Protein AF-A0A2V7D590-F1 (afdb_monomer_lite)

Secondary structure (DSSP, 8-state):
-HHHHHHHHH--PPPBTTB-HHHHHHHHHHHHHHHHHHHHHHHHHT-

Foldseek 3Di:
DVQLLVQLVPDDDPADPVGHSVVVSVVSSVVRVVVVVVVVVVVVVVD

Sequence (47 aa):
KEAARLAADAAQPAADLRGPVEYKKDLVRVLTVRALHRALERAARAR

pLDDT: mean 96.25, std 7.57, range [54.31, 98.75]

Radius of gyration: 13.1 Å; chains: 1; bounding box: 25×20×36 Å

Structure (mmCIF, N/CA/C/O backbone):
data_AF-A0A2V7D590-F1
#
_entry.id   AF-A0A2V7D590-F1
#
loop_
_atom_site.group_PDB
_atom_site.id
_atom_site.type_symbol
_atom_site.label_atom_id
_atom_site.label_alt_id
_atom_site.label_comp_id
_atom_site.label_asym_id
_atom_site.label_entity_id
_atom_site.label_seq_id
_atom_site.pdbx_PDB_ins_code
_atom_site.Cartn_x
_atom_site.Cartn_y
_atom_site.Cartn_z
_atom_site.occupancy
_atom_site.B_iso_or_equiv
_atom_site.auth_seq_id
_atom_site.auth_comp_id
_atom_site.auth_asym_id
_atom_site.auth_atom_id
_atom_site.pdbx_PDB_model_num
ATOM 1 N N . LYS A 1 1 ? -1.375 -6.834 7.687 1.00 79.19 1 LYS A N 1
ATOM 2 C CA . LYS A 1 1 ? -0.338 -7.137 6.664 1.00 79.19 1 LYS A CA 1
ATOM 3 C C . LYS A 1 1 ? -0.956 -7.760 5.415 1.00 79.19 1 LYS A C 1
ATOM 5 O O . LYS A 1 1 ? -0.642 -7.295 4.332 1.00 79.19 1 LYS A O 1
ATOM 10 N N . GLU A 1 2 ? -1.892 -8.698 5.566 1.00 97.44 2 GLU A N 1
ATOM 11 C CA . GLU A 1 2 ? -2.558 -9.363 4.437 1.00 97.44 2 GLU A CA 1
ATOM 12 C C . GLU A 1 2 ? -3.268 -8.413 3.457 1.00 97.44 2 GLU A C 1
ATOM 14 O O . GLU A 1 2 ? -3.046 -8.501 2.257 1.00 97.44 2 GLU A O 1
ATOM 19 N N . ALA A 1 3 ? -4.009 -7.416 3.952 1.00 98.06 3 ALA A N 1
ATOM 20 C CA . ALA A 1 3 ? -4.670 -6.424 3.093 1.00 98.06 3 ALA A CA 1
ATOM 21 C C . ALA A 1 3 ? -3.710 -5.696 2.130 1.00 98.06 3 ALA A C 1
ATOM 23 O O . ALA A 1 3 ? -4.063 -5.415 0.992 1.00 98.06 3 ALA A O 1
ATOM 24 N N . ALA A 1 4 ? -2.479 -5.416 2.567 1.00 98.38 4 ALA A N 1
ATOM 25 C CA . ALA A 1 4 ? -1.478 -4.759 1.733 1.00 98.38 4 ALA A CA 1
ATOM 26 C C . ALA A 1 4 ? -0.898 -5.681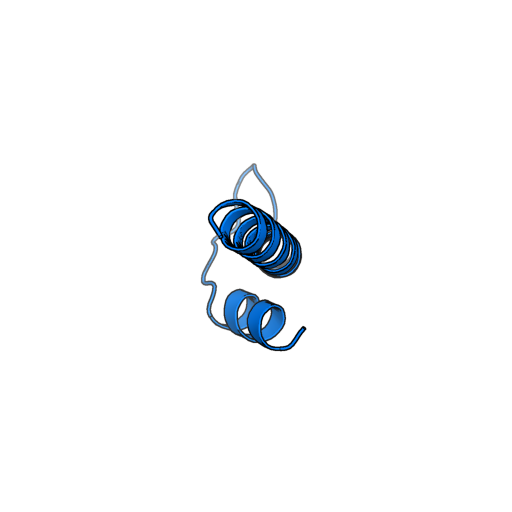 0.656 1.00 98.38 4 ALA A C 1
ATOM 28 O O . ALA A 1 4 ? -0.571 -5.207 -0.427 1.00 98.38 4 ALA A O 1
ATOM 29 N N . ARG A 1 5 ? -0.779 -6.982 0.954 1.00 98.31 5 ARG A N 1
ATOM 30 C CA . ARG A 1 5 ? -0.385 -8.000 -0.023 1.00 98.31 5 ARG A CA 1
ATOM 31 C C . ARG A 1 5 ? -1.465 -8.137 -1.096 1.00 98.31 5 ARG A C 1
ATOM 33 O O . ARG A 1 5 ? -1.171 -7.948 -2.265 1.00 98.31 5 ARG A O 1
ATOM 40 N N . LEU A 1 6 ? -2.719 -8.329 -0.681 1.00 98.75 6 LEU A N 1
ATOM 41 C CA . LEU A 1 6 ? -3.864 -8.442 -1.592 1.00 98.75 6 LEU A CA 1
ATOM 42 C C . LEU A 1 6 ? -4.024 -7.206 -2.487 1.00 98.75 6 LEU A C 1
ATOM 44 O O . LEU A 1 6 ? -4.262 -7.340 -3.683 1.00 98.75 6 LEU A O 1
ATOM 48 N N . ALA A 1 7 ? -3.852 -6.003 -1.930 1.00 98.69 7 ALA A N 1
ATOM 49 C CA . ALA A 1 7 ? -3.910 -4.769 -2.708 1.00 98.69 7 ALA A CA 1
ATOM 50 C C . ALA A 1 7 ? -2.790 -4.681 -3.759 1.00 98.69 7 ALA A C 1
ATOM 52 O O . ALA A 1 7 ? -3.041 -4.242 -4.878 1.00 98.69 7 ALA A O 1
ATOM 53 N N . ALA A 1 8 ? -1.566 -5.096 -3.416 1.00 98.56 8 ALA A N 1
ATOM 54 C CA . ALA A 1 8 ? -0.444 -5.107 -4.353 1.00 98.56 8 ALA A CA 1
ATOM 55 C C . ALA A 1 8 ? -0.614 -6.168 -5.453 1.00 98.56 8 ALA A C 1
ATOM 57 O O . ALA A 1 8 ? -0.329 -5.879 -6.614 1.00 98.56 8 ALA A O 1
ATOM 58 N N . ASP A 1 9 ? -1.133 -7.349 -5.106 1.00 98.38 9 ASP A N 1
ATOM 59 C CA . ASP A 1 9 ? -1.412 -8.437 -6.052 1.00 98.38 9 ASP A CA 1
ATOM 60 C C . ASP A 1 9 ? -2.527 -8.059 -7.041 1.00 98.38 9 ASP A C 1
ATOM 62 O O . ASP A 1 9 ? -2.446 -8.380 -8.226 1.00 98.38 9 ASP A O 1
ATOM 66 N N . ALA A 1 10 ? -3.550 -7.336 -6.574 1.00 98.62 10 ALA A N 1
ATOM 67 C CA . ALA A 1 10 ? -4.654 -6.859 -7.407 1.00 98.62 10 ALA A CA 1
ATOM 68 C C . ALA A 1 10 ? -4.279 -5.662 -8.300 1.00 98.62 10 ALA A C 1
ATOM 70 O O . ALA A 1 10 ? -4.988 -5.360 -9.262 1.00 98.62 10 ALA A O 1
ATOM 71 N N . ALA A 1 11 ? -3.194 -4.950 -7.988 1.00 98.25 11 ALA A N 1
ATOM 72 C CA . ALA A 1 11 ? -2.791 -3.770 -8.735 1.00 98.25 11 ALA A CA 1
ATOM 73 C C . ALA A 1 11 ? -2.223 -4.142 -10.114 1.00 98.25 11 ALA A C 1
ATOM 75 O O . ALA A 1 11 ? -1.328 -4.979 -10.241 1.00 98.25 11 ALA A O 1
ATOM 76 N N . GLN A 1 12 ? -2.681 -3.431 -11.147 1.00 98.38 12 GLN A N 1
ATOM 77 C CA . GLN A 1 12 ? -2.228 -3.594 -12.534 1.00 98.38 12 GLN A CA 1
ATOM 78 C C . GLN A 1 12 ? -1.535 -2.317 -13.050 1.00 98.38 12 GLN A C 1
ATOM 80 O O . GLN A 1 12 ? -2.039 -1.666 -13.967 1.00 98.38 12 GLN A O 1
ATOM 85 N N . PRO A 1 13 ? -0.413 -1.875 -12.445 1.00 98.00 13 PRO A N 1
ATOM 86 C CA . PRO A 1 13 ? 0.286 -0.689 -12.916 1.00 98.00 13 PRO A CA 1
ATOM 87 C C . PRO A 1 13 ? 1.076 -0.983 -14.199 1.00 98.00 13 PRO A C 1
ATOM 89 O O . PRO A 1 13 ? 1.581 -2.085 -14.392 1.00 98.00 13 PRO A O 1
ATO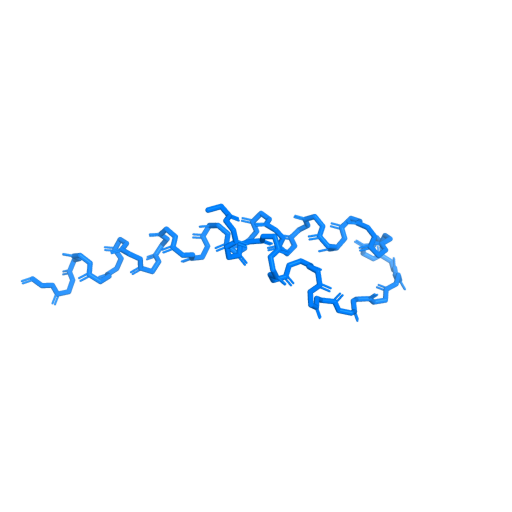M 92 N N . ALA A 1 14 ? 1.259 0.039 -15.034 1.00 98.25 14 ALA A N 1
ATOM 93 C CA . ALA A 1 14 ? 2.187 0.007 -16.162 1.00 98.25 14 ALA A CA 1
ATOM 94 C C . ALA A 1 14 ? 3.543 0.619 -15.777 1.00 98.25 14 ALA A C 1
ATOM 96 O O . ALA A 1 14 ? 3.612 1.478 -14.893 1.00 98.25 14 ALA A O 1
ATOM 97 N N . ALA A 1 15 ? 4.622 0.213 -16.446 1.00 98.38 15 ALA A N 1
ATOM 98 C CA . ALA A 1 15 ? 5.909 0.900 -16.345 1.00 98.38 15 ALA A CA 1
ATOM 99 C C . ALA A 1 15 ? 5.856 2.246 -17.089 1.00 98.38 15 ALA A C 1
ATOM 101 O O . ALA A 1 15 ? 5.265 2.340 -18.161 1.00 98.38 15 ALA A O 1
ATOM 102 N N . ASP A 1 16 ? 6.468 3.283 -16.520 1.00 97.94 16 ASP A N 1
ATOM 103 C CA . ASP A 1 16 ? 6.610 4.605 -17.146 1.00 97.94 16 ASP A CA 1
ATOM 104 C C . ASP A 1 16 ? 7.812 5.361 -16.539 1.00 97.94 16 ASP A C 1
ATOM 106 O O . ASP A 1 16 ? 8.608 4.787 -15.792 1.00 97.94 16 ASP A O 1
ATOM 110 N N . LEU A 1 17 ? 7.926 6.668 -16.815 1.00 98.31 17 LEU A N 1
ATOM 111 C CA . LEU A 1 17 ? 8.974 7.547 -16.268 1.00 98.31 17 LEU A CA 1
ATOM 112 C C . LEU A 1 17 ? 9.004 7.621 -14.727 1.00 98.31 17 LEU A C 1
ATOM 114 O O . LEU A 1 17 ? 9.969 8.121 -14.158 1.00 98.31 17 LEU A O 1
ATOM 118 N N . ARG A 1 18 ? 7.961 7.147 -14.038 1.00 96.75 18 ARG A N 1
ATOM 119 C CA . ARG A 1 18 ? 7.855 7.097 -12.571 1.00 96.75 18 ARG A CA 1
ATOM 120 C C . ARG A 1 18 ? 8.297 5.745 -11.997 1.00 96.75 18 ARG A C 1
ATOM 122 O O . ARG A 1 18 ? 8.238 5.567 -10.783 1.00 96.75 18 ARG A O 1
ATOM 129 N N . GLY A 1 19 ? 8.710 4.798 -12.843 1.00 97.94 19 GLY A N 1
ATOM 130 C CA . GLY A 1 19 ? 9.352 3.546 -12.440 1.00 97.94 19 GLY A CA 1
ATOM 131 C C . GLY A 1 19 ? 8.696 2.269 -12.987 1.00 97.94 19 GLY A C 1
ATOM 132 O O . GLY A 1 19 ? 7.631 2.318 -13.615 1.00 97.94 19 GLY A O 1
ATOM 133 N N . PRO A 1 20 ? 9.334 1.108 -12.739 1.00 98.62 20 PRO A N 1
ATOM 134 C CA . PRO A 1 20 ? 8.866 -0.194 -13.208 1.00 98.62 20 PRO A CA 1
ATOM 135 C C . PRO A 1 20 ? 7.613 -0.680 -12.461 1.00 98.62 20 PRO A C 1
ATOM 137 O O . PRO A 1 20 ? 7.289 -0.206 -11.371 1.00 98.62 20 PRO A O 1
ATOM 140 N N . VAL A 1 21 ? 6.929 -1.674 -13.040 1.00 98.56 21 VAL A N 1
ATOM 141 C CA . VAL A 1 21 ? 5.71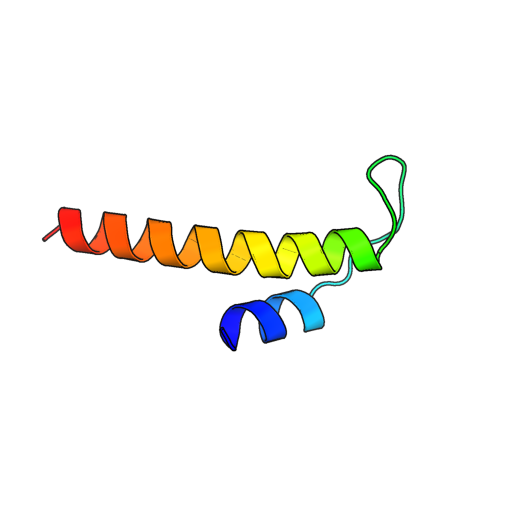8 -2.310 -12.477 1.00 98.56 21 VAL A CA 1
ATOM 142 C C . VAL A 1 21 ? 5.946 -2.795 -11.0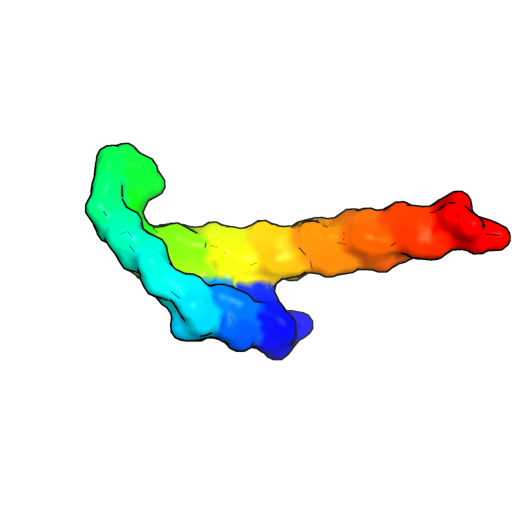43 1.00 98.56 21 VAL A C 1
ATOM 144 O O . VAL A 1 21 ? 5.153 -2.476 -10.160 1.00 98.56 21 VAL A O 1
ATOM 147 N N . GLU A 1 22 ? 7.055 -3.493 -10.791 1.00 98.25 22 GLU A N 1
ATOM 148 C CA . GLU A 1 22 ? 7.363 -4.057 -9.469 1.00 98.25 22 GLU A CA 1
ATOM 149 C C . GLU A 1 22 ? 7.540 -2.979 -8.397 1.00 98.25 22 GLU A C 1
ATOM 151 O O . GLU A 1 22 ? 6.963 -3.075 -7.316 1.00 98.25 22 GLU A O 1
ATOM 156 N N . TYR A 1 23 ? 8.227 -1.881 -8.728 1.00 98.38 23 TYR A N 1
ATOM 157 C CA . TYR A 1 23 ? 8.347 -0.731 -7.829 1.00 98.38 23 TYR A CA 1
ATOM 158 C C . TYR A 1 23 ? 6.971 -0.162 -7.455 1.00 98.38 23 TYR A C 1
ATOM 160 O O . TYR A 1 23 ? 6.710 0.160 -6.295 1.00 98.38 23 TYR A O 1
ATOM 168 N N . LYS A 1 24 ? 6.055 -0.075 -8.425 1.00 98.69 24 LYS A N 1
ATOM 169 C CA . LYS A 1 24 ? 4.695 0.422 -8.190 1.00 98.69 24 LYS A CA 1
ATOM 170 C C . LYS A 1 24 ? 3.859 -0.546 -7.354 1.00 98.69 24 LYS A C 1
ATOM 172 O O . LYS A 1 24 ? 3.118 -0.085 -6.488 1.00 98.69 24 LYS A O 1
ATOM 177 N N . LYS A 1 25 ? 3.996 -1.861 -7.543 1.00 98.50 25 LYS A N 1
ATOM 178 C CA . LYS A 1 25 ? 3.352 -2.862 -6.672 1.00 98.50 25 LYS A CA 1
ATOM 179 C C . LYS A 1 25 ? 3.864 -2.772 -5.235 1.00 98.50 25 LYS A C 1
ATOM 181 O O . LYS A 1 25 ? 3.070 -2.784 -4.293 1.00 98.50 25 LYS A O 1
ATOM 186 N N . ASP A 1 26 ? 5.166 -2.569 -5.053 1.00 98.44 26 ASP A N 1
ATOM 187 C CA . ASP A 1 26 ? 5.746 -2.345 -3.729 1.00 98.44 26 ASP A CA 1
ATOM 188 C C . ASP A 1 26 ? 5.251 -1.047 -3.082 1.00 98.44 26 ASP A C 1
ATOM 190 O O . ASP A 1 26 ? 4.924 -1.021 -1.888 1.00 98.44 26 ASP A O 1
ATOM 194 N N . LEU A 1 27 ? 5.118 0.027 -3.866 1.00 98.50 27 LEU A N 1
ATOM 195 C CA . LEU A 1 27 ? 4.487 1.258 -3.398 1.00 98.50 27 LEU A CA 1
ATOM 196 C C . LEU A 1 27 ? 3.046 1.014 -2.943 1.00 98.50 27 LEU A C 1
ATOM 198 O O . LEU A 1 27 ? 2.681 1.478 -1.862 1.00 98.50 27 LEU A O 1
ATOM 202 N N . VAL A 1 28 ? 2.239 0.266 -3.704 1.00 98.69 28 VAL A N 1
ATOM 203 C CA . VAL A 1 28 ? 0.863 -0.089 -3.309 1.00 98.69 28 VAL A CA 1
ATOM 204 C C . VAL A 1 28 ? 0.856 -0.819 -1.969 1.00 98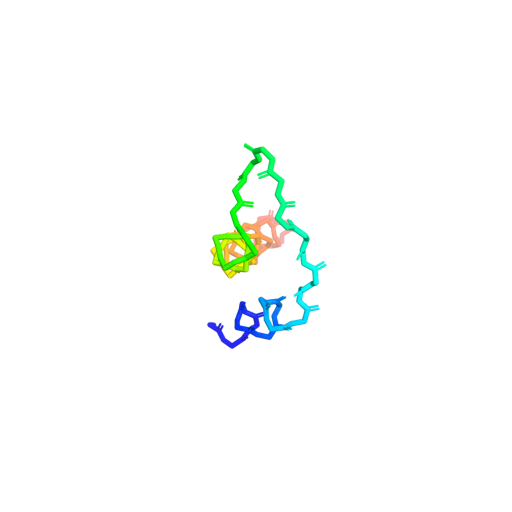.69 28 VAL A C 1
ATOM 206 O O . VAL A 1 28 ? 0.085 -0.446 -1.078 1.00 98.69 28 VAL A O 1
ATOM 209 N N . ARG A 1 29 ? 1.752 -1.791 -1.766 1.00 98.56 29 ARG A N 1
ATOM 210 C CA . ARG A 1 29 ? 1.884 -2.503 -0.488 1.00 98.56 29 ARG A CA 1
ATOM 211 C C . ARG A 1 29 ? 2.165 -1.535 0.666 1.00 98.56 29 ARG A C 1
ATOM 213 O O . ARG A 1 29 ? 1.482 -1.567 1.690 1.00 98.56 29 ARG A O 1
ATOM 220 N N . VAL A 1 30 ? 3.147 -0.644 0.516 1.00 98.56 30 VAL A N 1
ATOM 221 C CA . VAL A 1 30 ? 3.537 0.312 1.570 1.00 98.56 30 VAL A CA 1
ATOM 222 C C . VAL A 1 30 ? 2.428 1.327 1.854 1.00 98.56 30 VAL A C 1
ATOM 224 O O . VAL A 1 30 ? 2.101 1.588 3.016 1.00 98.56 30 VAL A O 1
ATOM 227 N N . LEU A 1 31 ? 1.841 1.906 0.808 1.00 98.62 31 LEU A N 1
ATOM 228 C CA . LEU A 1 31 ? 0.817 2.938 0.937 1.00 98.62 31 LEU A CA 1
ATOM 229 C C . LEU A 1 31 ? -0.483 2.378 1.514 1.00 98.62 31 LEU A C 1
ATOM 231 O O . LEU A 1 31 ? -1.085 3.049 2.349 1.00 98.62 31 LEU A O 1
ATOM 235 N N . THR A 1 32 ? -0.858 1.142 1.177 1.00 98.69 32 THR A N 1
ATOM 236 C CA . THR A 1 32 ? -2.019 0.462 1.774 1.00 98.69 32 THR A CA 1
ATOM 237 C C . THR A 1 32 ? -1.885 0.360 3.294 1.00 98.69 32 THR A C 1
ATOM 239 O O . THR A 1 32 ? -2.802 0.740 4.020 1.00 98.69 32 THR A O 1
ATOM 242 N N . VAL A 1 33 ? -0.723 -0.069 3.805 1.00 98.50 33 VAL A N 1
ATOM 243 C CA . VAL A 1 33 ? -0.479 -0.127 5.261 1.00 98.50 33 VAL A CA 1
ATOM 244 C C . VAL A 1 33 ? -0.607 1.259 5.896 1.00 98.50 33 VAL A C 1
ATOM 246 O O . VAL A 1 33 ? -1.303 1.423 6.897 1.00 98.50 33 VAL A O 1
ATOM 249 N N . ARG A 1 34 ? 0.037 2.271 5.301 1.00 98.56 34 ARG A N 1
ATOM 250 C CA . ARG A 1 34 ? 0.011 3.649 5.819 1.00 98.56 34 ARG A CA 1
ATOM 251 C C . ARG A 1 34 ? -1.401 4.233 5.822 1.00 98.56 34 ARG A C 1
ATOM 253 O O . ARG A 1 34 ? -1.773 4.919 6.771 1.00 98.56 34 ARG A O 1
ATOM 260 N N . ALA A 1 35 ? -2.179 3.976 4.775 1.00 98.56 35 ALA A N 1
ATOM 261 C CA . ALA A 1 35 ? -3.548 4.455 4.651 1.00 98.56 35 ALA A CA 1
ATOM 262 C C . ALA A 1 35 ? -4.455 3.840 5.722 1.00 98.56 35 ALA A C 1
ATOM 264 O O . ALA A 1 35 ? -5.171 4.581 6.394 1.00 98.56 35 ALA A O 1
ATOM 265 N N . LEU A 1 36 ? -4.371 2.522 5.933 1.00 97.94 36 LEU A N 1
ATOM 266 C CA . LEU A 1 36 ? -5.161 1.823 6.949 1.00 97.94 36 LEU A CA 1
ATOM 267 C C . LEU A 1 36 ? -4.838 2.308 8.367 1.00 97.94 36 LEU A C 1
ATOM 269 O O . LEU A 1 36 ? -5.759 2.585 9.129 1.00 97.94 36 LEU A O 1
ATOM 273 N N . HIS A 1 37 ? -3.558 2.490 8.711 1.00 97.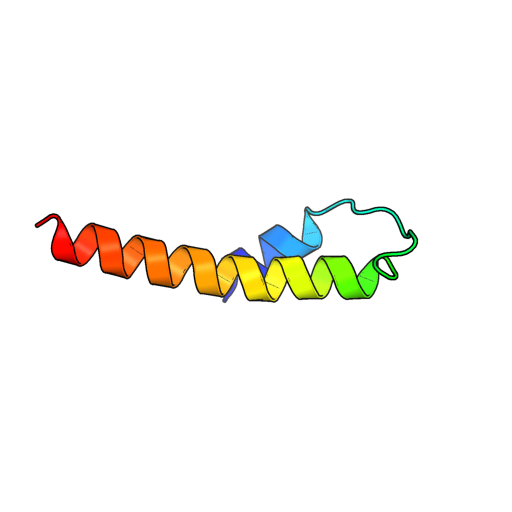44 37 HIS A N 1
ATOM 274 C CA . HIS A 1 37 ? -3.185 3.048 10.018 1.00 97.44 37 HIS A CA 1
ATOM 275 C C . HIS A 1 37 ? -3.754 4.455 10.222 1.00 97.44 37 HIS A C 1
ATOM 277 O O . HIS A 1 37 ? -4.408 4.714 11.227 1.00 97.44 37 HIS A O 1
ATOM 283 N N . ARG A 1 38 ? -3.609 5.342 9.230 1.00 98.25 38 ARG A N 1
ATOM 284 C CA . ARG A 1 38 ? -4.183 6.694 9.304 1.00 98.25 38 ARG A CA 1
ATOM 285 C C . ARG A 1 38 ? -5.712 6.681 9.382 1.00 98.25 38 ARG A C 1
ATOM 287 O O . ARG A 1 38 ? -6.297 7.570 9.990 1.00 98.25 38 ARG A O 1
ATOM 294 N N . ALA A 1 39 ? -6.378 5.727 8.732 1.00 98.00 39 ALA A N 1
ATOM 295 C CA . ALA A 1 39 ? -7.829 5.580 8.815 1.00 98.00 39 ALA A CA 1
ATOM 296 C C . ALA A 1 39 ? -8.265 5.169 10.229 1.00 98.00 39 ALA A C 1
ATOM 298 O O . ALA A 1 39 ? -9.176 5.782 10.780 1.00 98.00 39 ALA A O 1
ATOM 299 N N . LEU A 1 40 ? -7.568 4.204 10.837 1.00 97.44 40 LEU A N 1
ATOM 300 C CA . LEU A 1 40 ? -7.802 3.782 12.220 1.00 97.44 40 LEU A CA 1
ATOM 301 C C . LEU A 1 40 ? -7.571 4.926 13.212 1.00 97.44 40 LEU A C 1
ATOM 303 O O . LEU A 1 40 ? -8.415 5.165 14.069 1.00 97.44 40 LEU A O 1
ATOM 307 N N . GLU A 1 41 ? -6.477 5.676 13.062 1.00 97.88 41 GLU A N 1
ATOM 308 C CA . GLU A 1 41 ? -6.190 6.855 13.890 1.00 97.88 41 GLU A CA 1
ATOM 309 C C . GLU A 1 41 ? -7.309 7.901 13.811 1.00 97.88 41 GLU A C 1
ATOM 311 O O . GLU A 1 41 ? -7.720 8.449 14.832 1.00 97.88 41 GLU A O 1
ATOM 316 N N . ARG A 1 42 ? -7.826 8.180 12.608 1.00 97.94 42 ARG A N 1
ATOM 317 C CA . ARG A 1 42 ? -8.940 9.123 12.421 1.00 97.94 42 ARG A CA 1
ATOM 318 C C . ARG A 1 42 ? -10.232 8.612 13.044 1.00 97.94 42 ARG A C 1
ATOM 320 O O . ARG A 1 42 ? -10.900 9.375 13.729 1.00 97.94 42 ARG A O 1
ATOM 327 N N . ALA A 1 43 ? -10.561 7.339 12.833 1.00 97.94 43 ALA A N 1
ATOM 328 C CA . ALA A 1 43 ? -11.752 6.724 13.411 1.00 97.94 43 ALA A CA 1
ATOM 329 C C . ALA A 1 43 ? -11.703 6.726 14.946 1.00 97.94 43 ALA A C 1
ATOM 331 O O . ALA A 1 43 ? -12.712 6.995 15.588 1.00 97.94 43 ALA A O 1
ATOM 332 N N . ALA A 1 44 ? -10.524 6.497 15.531 1.00 96.25 44 ALA A N 1
ATOM 333 C CA . ALA A 1 44 ? -10.326 6.543 16.975 1.00 96.25 44 ALA A CA 1
ATOM 334 C C . ALA A 1 44 ? -10.503 7.952 17.567 1.00 96.25 44 ALA A C 1
ATOM 336 O O . ALA A 1 44 ? -10.917 8.066 18.712 1.00 96.25 44 ALA A O 1
ATOM 337 N N . ARG A 1 45 ? -10.203 9.016 16.806 1.00 91.88 45 ARG A N 1
ATOM 338 C CA . ARG A 1 45 ? -10.381 10.419 17.236 1.00 91.88 45 ARG A CA 1
ATOM 339 C C . ARG A 1 45 ? -11.793 10.968 17.018 1.00 91.88 45 ARG A C 1
ATOM 341 O O . ARG A 1 45 ? -12.112 12.019 17.556 1.00 91.88 45 ARG A O 1
ATOM 348 N N . ALA A 1 46 ? -12.596 10.314 16.183 1.00 75.06 46 ALA A N 1
ATOM 349 C CA . ALA A 1 46 ? -13.975 10.709 15.890 1.00 75.06 46 ALA A CA 1
ATOM 350 C C . ALA A 1 46 ? -14.992 10.136 16.897 1.00 75.06 46 ALA A C 1
ATOM 352 O O . ALA A 1 46 ? -16.197 10.273 16.692 1.00 75.06 46 ALA A O 1
ATOM 353 N N . ARG A 1 47 ? -14.506 9.461 17.941 1.00 54.31 47 ARG A N 1
ATOM 354 C CA . ARG A 1 47 ? -15.280 8.803 18.990 1.00 54.31 47 ARG A CA 1
ATOM 355 C C . ARG A 1 47 ? -15.021 9.489 20.321 1.00 54.31 47 ARG A C 1
ATOM 357 O O . ARG A 1 47 ? -15.968 9.503 21.131 1.00 54.31 47 ARG A O 1
#